Protein AF-A0A5B2XG62-F1 (afdb_monomer)

Structure (mmCIF, N/CA/C/O backbone):
data_AF-A0A5B2XG62-F1
#
_entry.id   AF-A0A5B2XG62-F1
#
loop_
_atom_site.group_PDB
_atom_site.id
_atom_site.type_symbol
_atom_site.label_atom_id
_atom_site.label_alt_id
_atom_site.label_comp_id
_atom_site.label_asym_id
_atom_site.label_entity_id
_atom_site.label_seq_id
_atom_site.pdbx_PDB_ins_code
_atom_site.Cartn_x
_atom_site.Cartn_y
_atom_site.Cartn_z
_atom_site.occupancy
_atom_site.B_iso_or_equiv
_atom_site.auth_seq_id
_atom_site.auth_comp_id
_atom_site.auth_asym_id
_atom_site.auth_atom_id
_atom_site.pdbx_PDB_model_num
ATOM 1 N N . MET A 1 1 ? 15.863 12.833 -26.923 1.00 36.16 1 MET A N 1
ATOM 2 C CA . MET A 1 1 ? 16.405 11.534 -26.483 1.00 36.16 1 MET A CA 1
ATOM 3 C C . MET A 1 1 ? 15.606 11.147 -25.264 1.00 36.16 1 MET A C 1
ATOM 5 O O . MET A 1 1 ? 15.601 11.908 -24.308 1.00 36.16 1 MET A O 1
ATOM 9 N N . GLU A 1 2 ? 14.821 10.080 -25.376 1.00 46.38 2 GLU A N 1
ATOM 10 C CA . GLU A 1 2 ? 13.946 9.609 -24.307 1.00 46.38 2 GLU A CA 1
ATOM 11 C C . GLU A 1 2 ? 14.794 8.939 -23.229 1.00 46.38 2 GLU A C 1
ATOM 13 O O . GLU A 1 2 ? 15.223 7.798 -23.387 1.00 46.38 2 GLU A O 1
ATOM 18 N N . GLU A 1 3 ? 15.066 9.658 -22.143 1.00 47.91 3 GLU A N 1
ATOM 19 C CA . GLU A 1 3 ? 15.550 9.029 -20.918 1.00 47.91 3 GLU A CA 1
ATOM 20 C C . GLU A 1 3 ? 14.358 8.319 -20.273 1.00 47.91 3 GLU A C 1
ATOM 22 O O . GLU A 1 3 ? 13.658 8.857 -19.417 1.00 47.91 3 GLU A O 1
ATOM 27 N N . GLY A 1 4 ? 14.056 7.124 -20.785 1.00 57.75 4 GLY A N 1
ATOM 28 C CA . GLY A 1 4 ? 13.058 6.241 -20.201 1.00 57.75 4 GLY A CA 1
ATOM 29 C C . GLY A 1 4 ? 13.415 5.943 -18.746 1.00 57.75 4 GLY A C 1
ATOM 30 O O . GLY A 1 4 ? 14.583 5.725 -18.416 1.00 57.75 4 GLY A O 1
ATOM 31 N N . PHE A 1 5 ? 12.410 5.942 -17.870 1.00 60.47 5 PHE A N 1
ATOM 32 C CA . PHE A 1 5 ? 12.585 5.578 -16.467 1.00 60.47 5 PHE A CA 1
ATOM 33 C C . PHE A 1 5 ? 13.292 4.214 -16.361 1.00 60.47 5 PHE A C 1
ATOM 35 O O . PHE A 1 5 ? 12.792 3.202 -16.853 1.00 60.47 5 PHE A O 1
ATOM 42 N N . SER A 1 6 ? 14.462 4.176 -15.718 1.00 70.69 6 SER A N 1
ATOM 43 C CA . SER A 1 6 ? 15.164 2.921 -15.435 1.00 70.69 6 SER A CA 1
ATOM 44 C C . SER A 1 6 ? 14.360 2.071 -14.448 1.00 70.69 6 SER A C 1
ATOM 46 O O . SER A 1 6 ? 13.620 2.613 -13.630 1.00 70.69 6 SER A O 1
ATOM 48 N N . ALA A 1 7 ? 14.540 0.745 -14.452 1.00 66.25 7 ALA A N 1
ATOM 49 C CA . ALA A 1 7 ? 13.845 -0.142 -13.509 1.00 66.25 7 ALA A CA 1
ATOM 50 C C . ALA A 1 7 ? 14.036 0.280 -12.034 1.00 66.25 7 ALA A C 1
ATOM 52 O O . ALA A 1 7 ? 13.108 0.180 -11.239 1.00 66.25 7 ALA A O 1
ATOM 53 N N . GLN A 1 8 ? 15.210 0.819 -11.684 1.00 68.69 8 GLN A N 1
ATOM 54 C CA . GLN A 1 8 ? 15.495 1.400 -10.366 1.00 68.69 8 GLN A CA 1
ATOM 55 C C . GLN A 1 8 ? 14.707 2.703 -10.132 1.00 68.69 8 GLN A C 1
ATOM 57 O O . GLN A 1 8 ? 14.051 2.848 -9.105 1.00 68.69 8 GLN A O 1
ATOM 62 N N . GLY A 1 9 ? 14.692 3.628 -11.101 1.00 76.56 9 GLY A N 1
ATOM 63 C CA . GLY A 1 9 ? 13.939 4.886 -10.989 1.00 76.56 9 GLY A CA 1
ATOM 64 C C . GLY A 1 9 ? 12.426 4.671 -10.887 1.00 76.56 9 GLY A C 1
ATOM 65 O O . GLY A 1 9 ? 11.733 5.371 -10.152 1.00 76.56 9 GLY A O 1
ATOM 66 N N . VAL A 1 10 ? 11.923 3.644 -11.567 1.00 72.94 10 VAL A N 1
ATOM 67 C CA . VAL A 1 10 ? 10.548 3.163 -11.455 1.00 72.94 10 VAL A CA 1
ATOM 68 C C . VAL A 1 10 ? 10.239 2.645 -10.039 1.00 72.94 10 VAL A C 1
ATOM 70 O O . VAL A 1 10 ? 9.211 3.003 -9.461 1.00 72.94 10 VAL A O 1
ATOM 73 N N . GLN A 1 11 ? 11.124 1.826 -9.459 1.00 73.31 11 GLN A N 1
ATOM 74 C CA . GLN A 1 11 ? 10.973 1.289 -8.097 1.00 73.31 11 GLN A CA 1
ATOM 75 C C . GLN A 1 11 ? 10.978 2.400 -7.042 1.00 73.31 11 GLN A C 1
ATOM 77 O O . GLN A 1 11 ? 10.129 2.420 -6.147 1.00 73.31 11 GLN A O 1
ATOM 82 N N . GLU A 1 12 ? 11.906 3.351 -7.155 1.00 79.38 12 GLU A N 1
ATOM 83 C CA . GLU A 1 12 ? 11.979 4.492 -6.242 1.00 79.38 12 GLU A CA 1
ATOM 84 C C . GLU A 1 12 ? 10.730 5.370 -6.328 1.00 79.38 12 GLU A C 1
ATOM 86 O O . GLU A 1 12 ? 10.200 5.791 -5.295 1.00 79.38 12 GLU A O 1
ATOM 91 N N . TRP A 1 13 ? 10.209 5.584 -7.538 1.00 81.31 13 TRP A N 1
ATOM 92 C CA . TRP A 1 13 ? 8.963 6.314 -7.735 1.00 81.31 13 TRP A CA 1
ATOM 93 C C . TRP A 1 13 ? 7.763 5.587 -7.111 1.00 81.31 13 TRP A C 1
ATOM 95 O O . TRP A 1 13 ? 7.004 6.218 -6.374 1.00 81.31 13 TRP A O 1
ATOM 105 N N . ILE A 1 14 ? 7.623 4.266 -7.305 1.00 79.00 14 ILE A N 1
ATOM 106 C CA . ILE A 1 14 ? 6.568 3.471 -6.646 1.00 79.00 14 ILE A CA 1
ATOM 107 C C . ILE A 1 14 ? 6.671 3.603 -5.131 1.00 79.00 14 ILE A C 1
ATOM 109 O O . ILE A 1 14 ? 5.666 3.844 -4.464 1.00 79.00 14 ILE A O 1
ATOM 113 N N . ARG A 1 15 ? 7.876 3.445 -4.577 1.00 84.62 15 ARG A N 1
ATOM 114 C CA . ARG A 1 15 ? 8.115 3.551 -3.137 1.00 84.62 15 ARG A CA 1
ATOM 115 C C . ARG A 1 15 ? 7.705 4.925 -2.610 1.00 84.62 15 ARG A C 1
ATOM 117 O O . ARG A 1 15 ? 7.005 5.001 -1.602 1.00 84.62 15 ARG A O 1
ATOM 124 N N . ALA A 1 16 ? 8.143 5.995 -3.271 1.00 84.50 16 ALA A N 1
ATOM 125 C CA . ALA A 1 16 ? 7.840 7.366 -2.873 1.00 84.50 16 ALA A CA 1
ATOM 126 C C . ALA A 1 16 ? 6.336 7.663 -2.960 1.00 84.50 16 ALA A C 1
ATOM 128 O O . ALA A 1 16 ? 5.769 8.210 -2.013 1.00 84.50 16 ALA A O 1
ATOM 129 N N . MET A 1 17 ? 5.686 7.241 -4.048 1.00 85.06 17 MET A N 1
ATOM 130 C CA . MET A 1 17 ? 4.239 7.356 -4.234 1.00 85.06 17 MET A CA 1
ATOM 131 C C . MET A 1 17 ? 3.489 6.593 -3.139 1.00 85.06 17 MET A C 1
ATOM 133 O O . MET A 1 17 ? 2.684 7.179 -2.419 1.00 85.06 17 MET A O 1
ATOM 137 N N . PHE A 1 18 ? 3.816 5.315 -2.936 1.00 85.06 18 PHE A N 1
ATOM 138 C CA . PHE A 1 18 ? 3.147 4.454 -1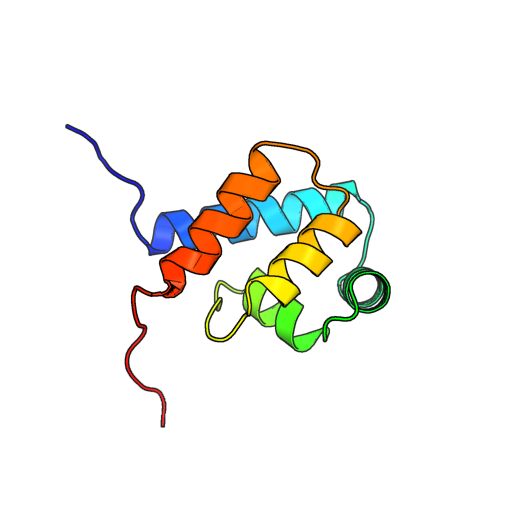.964 1.00 85.06 18 PHE A CA 1
ATOM 139 C C . PHE A 1 18 ? 3.291 4.980 -0.530 1.00 85.06 18 PHE A C 1
ATOM 141 O O . PHE A 1 18 ? 2.323 5.021 0.231 1.00 85.06 18 PHE A O 1
ATOM 148 N N . TYR A 1 19 ? 4.494 5.433 -0.164 1.00 86.81 19 TYR A N 1
ATOM 149 C CA . TYR A 1 19 ? 4.740 6.065 1.129 1.00 86.81 19 TYR A CA 1
ATOM 150 C C . TYR A 1 19 ? 3.925 7.356 1.294 1.00 86.81 19 TYR A C 1
ATOM 152 O O . TYR A 1 19 ? 3.321 7.571 2.348 1.00 86.81 19 TYR A O 1
ATOM 160 N N . GLY A 1 20 ? 3.879 8.198 0.258 1.00 88.38 20 GLY A N 1
ATOM 161 C CA . GLY A 1 20 ? 3.090 9.428 0.237 1.00 88.38 20 GLY A CA 1
ATOM 162 C C . GLY A 1 20 ? 1.600 9.166 0.445 1.00 88.38 20 GLY A C 1
ATOM 163 O O . GLY A 1 20 ? 0.999 9.740 1.352 1.00 88.38 20 GLY A O 1
ATOM 164 N N . GLU A 1 21 ? 1.022 8.242 -0.317 1.00 87.94 21 GLU A N 1
ATOM 165 C CA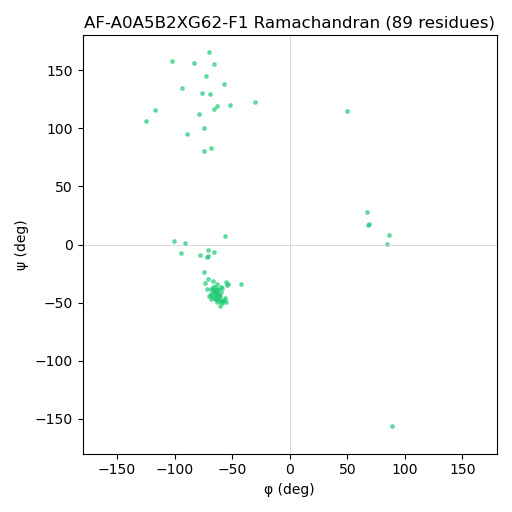 . GLU A 1 21 ? -0.403 7.910 -0.236 1.00 87.94 21 GLU A CA 1
ATOM 166 C C . GLU A 1 21 ? -0.777 7.273 1.105 1.00 87.94 21 GLU A C 1
ATOM 168 O O . GLU A 1 21 ? -1.759 7.680 1.729 1.00 87.94 21 GLU A O 1
ATOM 173 N N . ARG A 1 22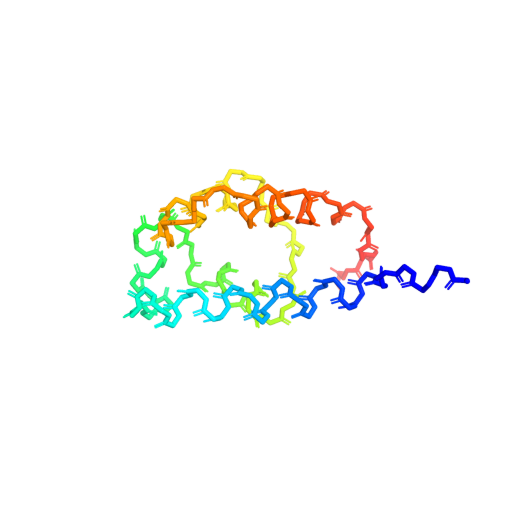 ? 0.057 6.377 1.652 1.00 89.06 22 ARG A N 1
ATOM 174 C CA . ARG A 1 22 ? -0.169 5.840 3.003 1.00 89.06 22 ARG A CA 1
ATOM 175 C C . ARG A 1 22 ? -0.172 6.942 4.060 1.00 89.06 22 ARG A C 1
ATOM 177 O O . ARG A 1 22 ? -0.994 6.929 4.979 1.00 89.06 22 ARG A O 1
ATOM 184 N N . ARG A 1 23 ? 0.738 7.911 3.936 1.00 89.38 23 ARG A N 1
ATOM 185 C CA . ARG A 1 23 ? 0.799 9.059 4.843 1.00 89.38 23 ARG A CA 1
ATOM 186 C C . ARG A 1 23 ? -0.413 9.975 4.711 1.00 89.38 23 ARG A C 1
ATOM 188 O O . ARG A 1 23 ? -0.894 10.445 5.739 1.00 89.38 23 ARG A O 1
ATOM 195 N N . ARG A 1 24 ? -0.915 10.206 3.496 1.00 88.56 24 ARG A N 1
ATOM 196 C CA . ARG A 1 24 ? -2.138 10.992 3.246 1.00 88.56 24 ARG A CA 1
ATOM 197 C C . ARG A 1 24 ? -3.380 10.300 3.796 1.00 88.56 24 ARG A C 1
ATOM 199 O O . ARG A 1 24 ? -4.234 10.969 4.365 1.00 88.56 24 ARG A O 1
ATOM 206 N N . ALA A 1 25 ? -3.431 8.972 3.707 1.00 87.44 25 ALA A N 1
ATOM 207 C CA . ALA A 1 25 ? -4.475 8.154 4.317 1.00 87.44 25 ALA A CA 1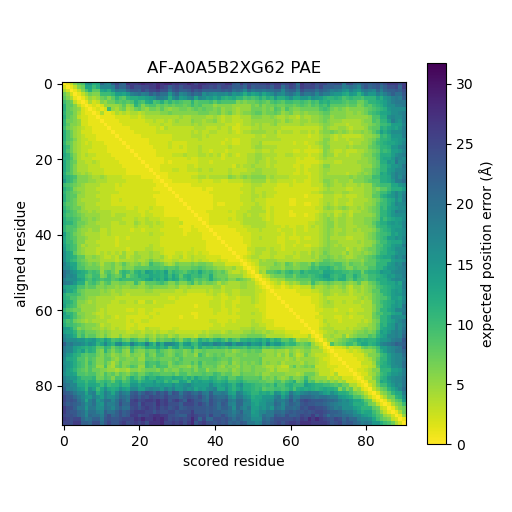
ATOM 208 C C . ALA A 1 25 ? -4.380 8.082 5.857 1.00 87.44 25 ALA A C 1
ATOM 210 O O . ALA A 1 25 ? -5.291 7.570 6.501 1.00 87.44 25 ALA A O 1
ATOM 211 N N . GLY A 1 26 ? -3.289 8.572 6.464 1.00 91.50 26 GLY A N 1
ATOM 212 C CA . GLY A 1 26 ? -3.087 8.547 7.916 1.00 91.50 26 GLY A CA 1
ATOM 213 C C . GLY A 1 26 ? -2.875 7.145 8.496 1.00 91.50 26 GLY A C 1
ATOM 214 O O . GLY A 1 26 ? -3.030 6.960 9.701 1.00 91.50 26 GLY A O 1
ATOM 215 N N . LEU A 1 27 ? -2.528 6.159 7.661 1.00 90.69 27 LEU A N 1
ATOM 216 C CA . LEU A 1 27 ? -2.424 4.757 8.062 1.00 90.69 27 LEU A CA 1
ATOM 217 C C . LEU A 1 27 ? -0.993 4.392 8.479 1.00 90.69 27 LEU A C 1
ATOM 219 O O . LEU A 1 27 ? -0.015 4.672 7.775 1.00 90.69 27 LEU A O 1
ATOM 223 N N . THR A 1 28 ? -0.845 3.685 9.598 1.00 92.88 28 THR A N 1
ATOM 224 C CA . THR A 1 28 ? 0.393 2.945 9.887 1.00 92.88 28 THR A CA 1
ATOM 225 C C . THR A 1 28 ? 0.525 1.734 8.955 1.00 92.88 28 THR A C 1
ATOM 227 O O . THR A 1 28 ? -0.436 1.324 8.302 1.00 92.88 28 THR A O 1
ATOM 230 N N . GLN A 1 29 ? 1.718 1.132 8.878 1.00 91.25 29 GLN A N 1
ATOM 231 C CA . GLN A 1 29 ? 1.899 -0.118 8.124 1.00 91.25 29 GLN A CA 1
ATOM 232 C C . GLN A 1 29 ? 0.997 -1.238 8.665 1.00 91.25 29 GLN A C 1
ATOM 234 O O . GLN A 1 29 ? 0.454 -2.015 7.891 1.00 91.25 29 GLN A O 1
ATOM 239 N N . GLU A 1 30 ? 0.809 -1.305 9.983 1.00 92.88 30 GLU A N 1
ATOM 240 C CA . GLU A 1 30 ? -0.058 -2.296 10.630 1.00 92.88 30 GLU A CA 1
ATOM 241 C C . GLU A 1 30 ? -1.533 -2.061 10.301 1.00 92.88 30 GLU A C 1
ATOM 243 O O . GLU A 1 30 ? -2.242 -3.001 9.954 1.00 92.88 30 GLU A O 1
ATOM 248 N N . GLN A 1 31 ? -1.989 -0.807 10.330 1.00 93.69 31 GLN A N 1
ATOM 249 C CA . GLN A 1 31 ? -3.362 -0.469 9.956 1.00 93.69 31 GLN A CA 1
ATOM 250 C C . GLN A 1 31 ? -3.635 -0.766 8.481 1.00 93.69 31 GLN A C 1
ATOM 252 O O . GLN A 1 31 ? -4.680 -1.324 8.157 1.00 93.69 31 GLN A O 1
ATOM 257 N N . LEU A 1 32 ? -2.681 -0.450 7.600 1.00 92.38 32 LEU A N 1
ATOM 258 C CA . LEU A 1 32 ? -2.792 -0.766 6.179 1.00 92.38 32 LEU A CA 1
ATOM 259 C C . LEU A 1 32 ? -2.756 -2.278 5.924 1.00 92.38 32 LEU A C 1
ATOM 261 O O . LEU A 1 32 ? -3.499 -2.770 5.082 1.00 92.38 32 LEU A O 1
ATOM 265 N N . ALA A 1 33 ? -1.929 -3.032 6.651 1.00 91.62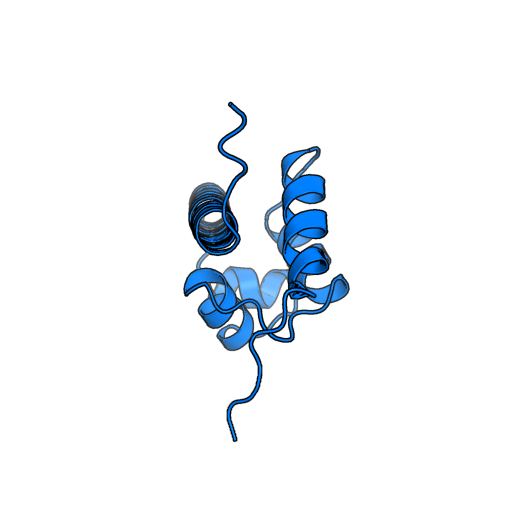 33 ALA A N 1
ATOM 266 C CA . ALA A 1 33 ? -1.892 -4.493 6.571 1.00 91.62 33 ALA A CA 1
ATOM 267 C C . ALA A 1 33 ? -3.257 -5.100 6.909 1.00 91.62 33 ALA A C 1
ATOM 269 O O . ALA A 1 33 ? -3.785 -5.910 6.149 1.00 91.62 33 ALA A O 1
ATOM 270 N N . VAL A 1 34 ? -3.851 -4.660 8.020 1.00 93.38 34 VAL A N 1
ATOM 271 C CA . VAL A 1 34 ? -5.167 -5.125 8.465 1.00 93.38 34 VAL A CA 1
ATOM 272 C C . VAL A 1 34 ? -6.252 -4.764 7.450 1.00 93.38 34 VAL A C 1
ATOM 274 O O . VAL A 1 34 ? -7.041 -5.630 7.086 1.00 93.38 34 VAL A O 1
ATOM 277 N N . SER A 1 35 ? -6.283 -3.523 6.954 1.00 91.62 35 SER A N 1
ATOM 278 C CA . SER A 1 35 ? -7.333 -3.081 6.026 1.00 91.62 35 SER A CA 1
ATOM 279 C C . SER A 1 35 ? -7.224 -3.700 4.630 1.00 91.62 35 SER A C 1
ATOM 281 O O . SER A 1 35 ? -8.242 -3.900 3.974 1.00 91.62 35 SER A O 1
ATOM 283 N N . SER A 1 36 ? -6.013 -4.032 4.179 1.00 89.62 36 SER A N 1
ATOM 284 C CA . SER A 1 36 ? -5.765 -4.657 2.870 1.00 89.62 36 SER A CA 1
ATOM 285 C C . SER A 1 36 ? -5.681 -6.186 2.907 1.00 89.62 36 SER A C 1
ATOM 287 O O . SER A 1 36 ? -5.576 -6.814 1.856 1.00 89.62 36 SER A O 1
ATOM 289 N N . GLY A 1 37 ? -5.682 -6.803 4.093 1.00 91.56 37 GLY A N 1
ATOM 290 C CA . GLY A 1 37 ? -5.512 -8.250 4.250 1.00 91.56 37 GLY A CA 1
ATOM 291 C C . GLY A 1 37 ? -4.117 -8.770 3.877 1.00 91.56 37 GLY A C 1
ATOM 292 O O . GLY A 1 37 ? -3.947 -9.971 3.663 1.00 91.56 37 GLY A O 1
ATOM 293 N N . VAL A 1 38 ? -3.108 -7.895 3.784 1.00 89.06 38 VAL A N 1
ATOM 294 C CA . VAL A 1 38 ? -1.721 -8.283 3.480 1.00 89.06 38 VAL A CA 1
ATOM 295 C C . VAL A 1 38 ? -0.863 -8.297 4.741 1.00 89.06 38 VAL A C 1
ATOM 297 O O . VAL A 1 38 ? -1.147 -7.619 5.722 1.00 89.06 38 VAL A O 1
ATOM 300 N N . SER A 1 39 ? 0.247 -9.035 4.725 1.00 89.69 39 SER A N 1
ATOM 301 C CA . SER A 1 39 ? 1.179 -9.017 5.859 1.00 89.69 39 SER A CA 1
ATOM 302 C C . SER A 1 39 ? 1.972 -7.705 5.941 1.00 89.69 39 SER A C 1
ATOM 304 O O . SER A 1 39 ? 2.428 -7.171 4.927 1.00 89.69 39 SER A O 1
ATOM 306 N N . VAL A 1 40 ? 2.267 -7.249 7.163 1.00 89.75 40 VAL A N 1
ATOM 307 C CA . VAL A 1 40 ? 3.194 -6.124 7.416 1.00 89.75 40 VAL A CA 1
ATOM 308 C C . VAL A 1 40 ? 4.565 -6.375 6.769 1.00 89.75 40 VAL A C 1
ATOM 310 O O . VAL A 1 40 ? 5.214 -5.454 6.280 1.00 89.75 40 VAL A O 1
ATOM 313 N N . ARG A 1 41 ? 4.998 -7.641 6.681 1.00 85.88 41 ARG A N 1
ATOM 314 C CA . ARG A 1 41 ? 6.234 -8.033 5.985 1.00 85.88 41 ARG A CA 1
ATOM 315 C C . ARG A 1 41 ? 6.183 -7.721 4.486 1.00 85.88 41 ARG A C 1
ATOM 317 O O . ARG A 1 41 ? 7.175 -7.239 3.948 1.00 85.88 41 ARG A O 1
ATOM 324 N N . ALA A 1 42 ? 5.058 -7.986 3.821 1.00 81.94 42 ALA A N 1
ATOM 325 C CA . ALA A 1 42 ? 4.871 -7.663 2.407 1.00 81.94 42 ALA A CA 1
ATOM 326 C C . ALA A 1 42 ? 4.907 -6.145 2.171 1.00 81.94 42 ALA A C 1
ATOM 328 O O . ALA A 1 42 ? 5.599 -5.686 1.266 1.00 81.94 42 ALA A O 1
ATOM 329 N N . LEU A 1 43 ? 4.256 -5.370 3.046 1.00 85.62 43 LEU A N 1
ATOM 330 C CA . LEU A 1 43 ? 4.316 -3.904 3.033 1.00 85.62 43 LEU A CA 1
ATOM 331 C C . LEU A 1 43 ? 5.733 -3.371 3.233 1.00 85.62 43 LEU A C 1
ATOM 333 O O . LEU A 1 43 ? 6.172 -2.488 2.504 1.00 85.62 43 LEU A O 1
ATOM 337 N N . ARG A 1 44 ? 6.482 -3.931 4.185 1.00 86.00 44 ARG A N 1
ATOM 338 C CA . ARG A 1 44 ? 7.862 -3.515 4.448 1.00 86.00 44 ARG A CA 1
ATOM 339 C C . ARG A 1 44 ? 8.776 -3.770 3.251 1.00 86.00 44 ARG A C 1
ATOM 341 O O . ARG A 1 44 ? 9.627 -2.934 2.972 1.00 86.00 44 ARG A O 1
ATOM 348 N N . ARG A 1 45 ? 8.608 -4.893 2.543 1.00 80.75 45 ARG A N 1
ATOM 349 C CA . ARG A 1 45 ? 9.362 -5.185 1.310 1.00 80.75 45 ARG A CA 1
ATOM 350 C C . ARG A 1 45 ? 9.019 -4.182 0.208 1.00 80.75 45 ARG A C 1
ATOM 352 O O . ARG A 1 45 ? 9.930 -3.565 -0.335 1.00 80.75 45 ARG A O 1
ATOM 359 N N . LEU A 1 46 ? 7.726 -3.919 -0.004 1.00 80.50 46 LEU A N 1
ATOM 360 C CA . LEU A 1 46 ? 7.238 -2.903 -0.942 1.00 80.50 46 LEU A CA 1
ATOM 361 C C . LEU A 1 46 ? 7.833 -1.513 -0.649 1.00 80.50 46 LEU A C 1
ATOM 363 O O . LEU A 1 46 ? 8.398 -0.887 -1.540 1.00 80.50 46 LEU A O 1
ATOM 367 N N . GLU A 1 47 ? 7.789 -1.062 0.607 1.00 82.56 47 GLU A N 1
ATOM 368 C CA . GLU A 1 47 ? 8.355 0.227 1.038 1.00 82.56 47 GLU A CA 1
ATOM 369 C C . GLU A 1 47 ? 9.890 0.262 1.072 1.00 82.56 47 GLU A C 1
ATOM 371 O O . GLU A 1 47 ? 10.474 1.333 1.230 1.00 82.56 47 GLU A O 1
ATOM 376 N N . SER A 1 48 ? 10.558 -0.882 0.927 1.00 80.62 48 SER A N 1
ATOM 377 C CA . SER A 1 48 ? 12.021 -0.974 0.831 1.00 80.62 48 SER A CA 1
ATOM 378 C C . SER A 1 48 ? 12.504 -1.146 -0.614 1.00 80.62 48 SER A C 1
ATOM 380 O O . SER A 1 48 ? 13.700 -1.300 -0.825 1.00 80.62 48 SER A O 1
ATOM 382 N N . GLY A 1 49 ? 11.593 -1.123 -1.598 1.00 72.19 49 GLY A N 1
ATOM 383 C CA . GLY A 1 49 ? 11.910 -1.306 -3.020 1.00 72.19 49 GLY A CA 1
ATOM 384 C C . GLY A 1 49 ? 11.999 -2.769 -3.475 1.00 72.19 49 GLY A C 1
ATOM 385 O O . GLY A 1 49 ? 12.223 -3.034 -4.651 1.00 72.19 49 GLY A O 1
ATOM 386 N N . ASP A 1 50 ? 11.781 -3.736 -2.580 1.00 74.50 50 ASP A N 1
ATOM 387 C CA . ASP A 1 50 ? 11.741 -5.156 -2.931 1.00 74.50 50 ASP A CA 1
ATOM 388 C C . ASP A 1 50 ? 10.311 -5.567 -3.304 1.00 74.50 50 ASP A C 1
ATOM 390 O O . ASP A 1 50 ? 9.468 -5.875 -2.457 1.00 74.50 50 ASP A O 1
ATOM 394 N N . HIS A 1 51 ? 10.028 -5.552 -4.604 1.00 68.88 51 HIS A N 1
ATOM 395 C CA . HIS A 1 51 ? 8.722 -5.922 -5.159 1.00 68.88 51 HIS A CA 1
ATOM 396 C C . HIS A 1 51 ? 8.625 -7.416 -5.521 1.00 68.88 51 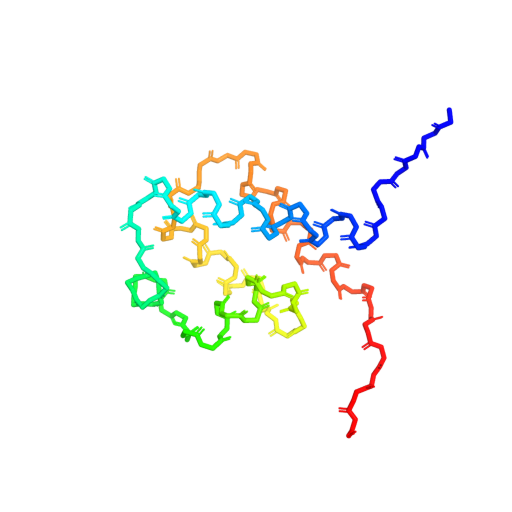HIS A C 1
ATOM 398 O O . HIS A 1 51 ? 7.587 -7.879 -6.002 1.00 68.88 51 HIS A O 1
ATOM 404 N N . GLY A 1 52 ? 9.687 -8.195 -5.282 1.00 64.94 52 GLY A N 1
ATOM 405 C CA . GLY A 1 52 ? 9.773 -9.595 -5.683 1.00 64.94 52 GLY A CA 1
ATOM 406 C C . GLY A 1 52 ? 8.729 -10.479 -4.995 1.00 64.94 52 GLY A C 1
ATOM 407 O O . GLY A 1 52 ? 8.732 -10.641 -3.771 1.00 64.94 52 GLY A O 1
ATOM 408 N N . GLY A 1 53 ? 7.861 -11.113 -5.787 1.00 61.97 53 GLY A N 1
ATOM 409 C CA . GLY A 1 53 ? 6.870 -12.082 -5.303 1.00 61.97 53 GLY A CA 1
ATOM 410 C C . GLY A 1 53 ? 5.542 -11.483 -4.825 1.00 61.97 53 GLY A C 1
ATOM 411 O O . GLY A 1 53 ? 4.716 -12.221 -4.290 1.00 61.97 53 GLY A O 1
ATOM 412 N N . LEU A 1 54 ? 5.304 -10.180 -5.018 1.00 70.56 54 LEU A N 1
ATOM 413 C CA . LEU A 1 54 ? 3.973 -9.601 -4.824 1.00 70.56 54 LEU A CA 1
ATOM 414 C C . LEU A 1 54 ? 3.071 -9.959 -6.005 1.00 70.56 54 LEU A C 1
ATOM 416 O O . LEU A 1 54 ? 3.430 -9.783 -7.167 1.00 70.56 54 LEU A O 1
ATOM 420 N N . THR A 1 55 ? 1.880 -10.466 -5.705 1.00 76.69 55 THR A N 1
ATOM 421 C CA . THR A 1 55 ? 0.893 -10.771 -6.743 1.00 76.69 55 THR A CA 1
ATOM 422 C C . THR A 1 55 ? 0.109 -9.516 -7.120 1.00 76.69 55 THR A C 1
ATOM 424 O O . THR A 1 55 ? -0.074 -8.611 -6.304 1.00 76.69 55 THR A O 1
ATOM 427 N N . VAL A 1 56 ? -0.455 -9.497 -8.330 1.00 76.00 56 VAL A N 1
ATOM 428 C CA . VAL A 1 56 ? -1.398 -8.447 -8.763 1.00 76.00 56 VAL A CA 1
ATOM 429 C C . VAL A 1 56 ? -2.575 -8.311 -7.794 1.00 76.00 56 VAL A C 1
ATOM 431 O O . VAL A 1 56 ? -3.042 -7.206 -7.542 1.00 76.00 56 VAL A O 1
ATOM 434 N N . ALA A 1 57 ? -3.035 -9.420 -7.208 1.00 81.00 57 ALA A N 1
ATOM 435 C CA . ALA A 1 57 ? -4.106 -9.413 -6.215 1.00 81.00 57 ALA A CA 1
ATOM 436 C C . ALA A 1 57 ? -3.693 -8.698 -4.916 1.00 81.00 57 ALA A C 1
ATOM 438 O O . ALA A 1 57 ? -4.470 -7.917 -4.365 1.00 81.00 57 ALA A O 1
ATOM 439 N N . THR A 1 58 ? -2.453 -8.904 -4.462 1.00 83.69 58 THR A N 1
ATOM 440 C CA . THR A 1 58 ? -1.881 -8.199 -3.303 1.00 83.69 58 THR A CA 1
ATOM 441 C C . THR A 1 58 ? -1.816 -6.694 -3.557 1.00 83.69 58 THR A C 1
ATOM 443 O O . THR A 1 58 ? -2.224 -5.902 -2.715 1.00 83.69 58 THR A O 1
ATOM 446 N N . LEU A 1 59 ? -1.361 -6.295 -4.744 1.00 81.88 59 LEU A N 1
ATOM 447 C CA . LEU A 1 59 ? -1.241 -4.887 -5.126 1.00 81.88 59 LEU A CA 1
ATOM 448 C C . LEU A 1 59 ? -2.611 -4.216 -5.286 1.00 81.88 59 LEU A C 1
ATOM 450 O O . LEU A 1 59 ? -2.793 -3.082 -4.857 1.00 81.88 59 LEU A O 1
ATOM 454 N N . ARG A 1 60 ? -3.605 -4.927 -5.829 1.00 84.81 60 ARG A N 1
ATOM 455 C CA . ARG A 1 60 ? -4.991 -4.437 -5.890 1.00 84.81 60 ARG A CA 1
ATOM 456 C C . ARG A 1 60 ? -5.563 -4.186 -4.499 1.00 84.81 60 ARG A C 1
ATOM 458 O O . ARG A 1 60 ? -6.029 -3.083 -4.252 1.00 84.81 60 ARG A O 1
ATOM 465 N N . SER A 1 61 ? -5.418 -5.147 -3.587 1.00 88.69 61 SER A N 1
ATOM 466 C CA . SER A 1 61 ? -5.921 -5.019 -2.210 1.00 88.69 61 SER A CA 1
ATOM 467 C C . SER A 1 61 ? -5.290 -3.829 -1.477 1.00 88.69 61 SER A C 1
ATOM 469 O O . SER A 1 61 ? -5.960 -3.113 -0.737 1.00 88.69 61 SER A O 1
ATOM 471 N N . LEU A 1 62 ? -4.005 -3.565 -1.731 1.00 88.00 62 LEU A N 1
ATOM 472 C CA . LEU A 1 62 ? -3.311 -2.381 -1.226 1.00 88.00 62 LEU A CA 1
ATOM 473 C C . LEU A 1 62 ? -3.844 -1.078 -1.828 1.00 88.00 62 LEU A C 1
ATOM 475 O O 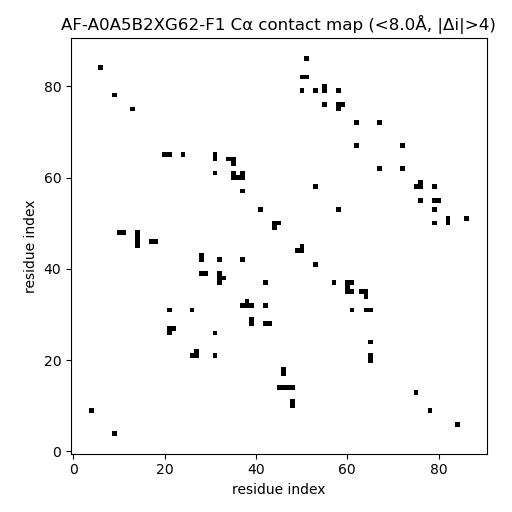. LEU A 1 62 ? -4.084 -0.120 -1.098 1.00 88.00 62 LEU A O 1
ATOM 479 N N . ALA A 1 63 ? -4.055 -1.043 -3.143 1.00 88.25 63 ALA A N 1
ATOM 480 C CA . ALA A 1 63 ? -4.614 0.119 -3.821 1.00 88.25 63 ALA A CA 1
ATOM 481 C C . ALA A 1 63 ? -6.060 0.407 -3.379 1.00 88.25 63 ALA A C 1
ATOM 483 O O . ALA A 1 63 ? -6.445 1.568 -3.280 1.00 88.25 63 ALA A O 1
ATOM 484 N N . ASP A 1 64 ? -6.866 -0.630 -3.129 1.00 88.44 64 ASP A N 1
ATOM 485 C CA . ASP A 1 64 ? -8.214 -0.518 -2.558 1.00 88.44 64 ASP A CA 1
ATOM 486 C C . ASP A 1 64 ? -8.166 0.077 -1.144 1.00 88.44 64 ASP A C 1
ATOM 488 O O . ASP A 1 64 ? -8.860 1.053 -0.863 1.00 88.44 64 ASP A O 1
ATOM 492 N N . ALA A 1 65 ? -7.302 -0.451 -0.273 1.00 90.38 65 ALA A N 1
ATOM 493 C CA . ALA A 1 65 ? -7.176 0.003 1.111 1.00 90.38 65 ALA A CA 1
ATOM 494 C C . ALA A 1 65 ? -6.630 1.434 1.251 1.00 90.38 65 ALA A C 1
ATOM 496 O O . ALA A 1 65 ? -6.994 2.145 2.186 1.00 90.38 65 ALA A O 1
ATOM 497 N N . LEU A 1 66 ? -5.776 1.864 0.320 1.00 87.81 66 LEU A N 1
ATOM 498 C CA . LEU A 1 66 ? -5.295 3.245 0.228 1.00 87.81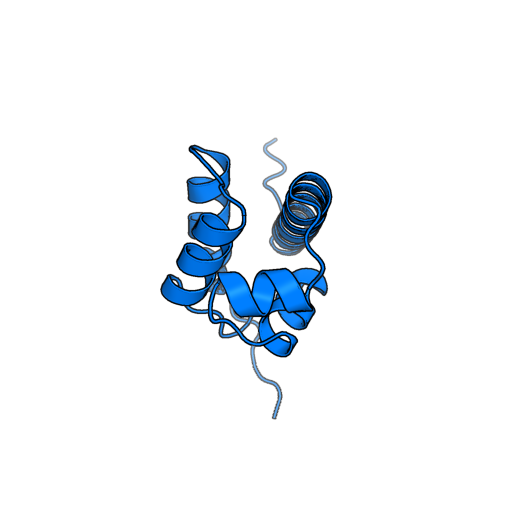 66 LEU A CA 1
ATOM 499 C C . LEU A 1 66 ? -6.318 4.197 -0.405 1.00 87.81 66 LEU A C 1
ATOM 501 O O . LEU A 1 66 ? -6.113 5.407 -0.393 1.00 87.81 66 LEU A O 1
ATOM 505 N N . GLY A 1 67 ? -7.415 3.677 -0.961 1.00 86.62 67 GLY A N 1
ATOM 506 C CA . GLY A 1 67 ? -8.410 4.489 -1.649 1.00 86.62 67 GLY A CA 1
ATOM 507 C C . GLY A 1 67 ? -7.889 5.109 -2.947 1.00 86.62 67 GLY A C 1
ATOM 508 O O . GLY A 1 67 ? -8.385 6.163 -3.341 1.00 86.62 67 GLY A O 1
ATOM 509 N N . LEU A 1 68 ? -6.918 4.472 -3.616 1.00 84.88 68 LEU A N 1
ATOM 510 C CA . LEU A 1 68 ? -6.390 4.948 -4.896 1.00 84.88 68 LEU A CA 1
ATOM 511 C C . LEU A 1 68 ? -7.490 4.871 -5.958 1.00 84.88 68 LEU A C 1
ATOM 513 O O . LEU A 1 68 ? -7.977 3.786 -6.295 1.00 84.88 68 LEU A O 1
ATOM 517 N N . LYS A 1 69 ? -7.877 6.028 -6.498 1.00 70.00 69 LYS A N 1
ATOM 518 C CA . LYS A 1 69 ? -8.900 6.149 -7.538 1.00 70.00 69 LYS A CA 1
ATOM 519 C C . LYS A 1 69 ? -8.252 6.714 -8.798 1.00 70.00 69 LYS A C 1
ATOM 521 O O . LYS A 1 69 ? -7.888 7.883 -8.813 1.00 70.00 69 LYS A O 1
ATOM 526 N N . SER A 1 70 ? -8.224 5.924 -9.874 1.00 68.62 70 SER A N 1
ATOM 527 C CA . SER A 1 70 ? -7.776 6.306 -11.235 1.00 68.62 70 SER A CA 1
ATOM 528 C C . SER A 1 70 ? -6.275 6.112 -11.502 1.00 68.62 70 SER A C 1
ATOM 530 O O . SER A 1 70 ? -5.669 5.256 -10.873 1.00 68.62 70 SER A O 1
ATOM 532 N N . VAL A 1 71 ? -5.701 6.843 -12.472 1.00 65.88 71 VAL A N 1
ATOM 533 C CA . VAL A 1 71 ? -4.426 6.578 -13.176 1.00 65.88 71 VAL A CA 1
ATOM 534 C C . VAL A 1 71 ? -3.258 6.116 -12.295 1.00 65.88 71 VAL A C 1
ATOM 536 O O . VAL A 1 71 ? -2.478 5.270 -12.713 1.00 65.88 71 VAL A O 1
ATOM 539 N N . GLU A 1 72 ? -3.164 6.596 -11.056 1.00 67.62 72 GLU A N 1
ATOM 540 C CA . GLU A 1 72 ? -2.148 6.187 -10.081 1.00 67.62 72 GLU A CA 1
ATOM 541 C C . GLU A 1 72 ? -2.251 4.699 -9.721 1.00 67.62 72 GLU A C 1
ATOM 543 O O . GLU A 1 72 ? -1.230 4.023 -9.626 1.00 67.62 72 GLU A O 1
ATOM 548 N N . ARG A 1 73 ? -3.472 4.156 -9.609 1.00 76.81 73 ARG A N 1
ATOM 549 C CA . ARG A 1 73 ? -3.730 2.714 -9.473 1.00 76.81 73 ARG A CA 1
ATOM 550 C C . ARG A 1 73 ? -3.252 1.955 -10.705 1.00 76.81 73 ARG A C 1
ATOM 552 O O . ARG A 1 73 ? -2.617 0.918 -10.547 1.00 76.81 73 ARG A O 1
ATOM 559 N N . ASP A 1 74 ? -3.567 2.423 -11.909 1.00 76.00 74 ASP A N 1
ATOM 560 C CA . ASP A 1 74 ? -3.223 1.694 -13.136 1.00 76.00 74 ASP A CA 1
ATOM 561 C C . ASP A 1 74 ? -1.715 1.684 -13.368 1.00 76.00 74 ASP A C 1
ATOM 563 O O . ASP A 1 74 ? -1.145 0.632 -13.651 1.00 76.00 74 ASP A O 1
ATOM 567 N N . VAL A 1 75 ? -1.050 2.821 -13.149 1.00 68.38 75 VAL A N 1
ATOM 568 C CA . VAL A 1 75 ? 0.409 2.913 -13.195 1.00 68.38 75 VAL A CA 1
ATOM 569 C C . VAL A 1 75 ? 1.023 2.050 -12.092 1.00 68.38 75 VAL A C 1
ATOM 571 O O . VAL A 1 75 ? 1.907 1.252 -12.384 1.00 68.38 75 VAL A O 1
ATOM 574 N N . PHE A 1 76 ? 0.532 2.104 -10.851 1.00 72.25 76 PHE A N 1
ATOM 575 C CA . PHE A 1 76 ? 1.000 1.237 -9.760 1.00 72.25 76 PHE A CA 1
ATOM 576 C C . PHE A 1 76 ? 0.886 -0.259 -10.096 1.00 72.25 76 PHE A C 1
ATOM 578 O O . PHE A 1 76 ? 1.839 -1.015 -9.905 1.00 72.25 76 PHE A O 1
ATOM 585 N N . LEU A 1 77 ? -0.257 -0.691 -10.637 1.00 76.19 77 LEU A N 1
ATOM 586 C CA . LEU A 1 77 ? -0.495 -2.085 -11.005 1.00 76.19 77 LEU A CA 1
ATOM 587 C C . LEU A 1 77 ? 0.343 -2.519 -12.214 1.00 76.19 77 LEU A C 1
ATOM 589 O O . LEU A 1 77 ? 0.929 -3.597 -12.171 1.00 76.19 77 LEU A O 1
ATOM 593 N N . LEU A 1 78 ? 0.427 -1.703 -13.269 1.00 70.69 78 LEU A N 1
ATOM 594 C CA . LEU A 1 78 ? 1.200 -2.006 -14.480 1.00 70.69 78 LEU A CA 1
ATOM 595 C C . LEU A 1 78 ? 2.690 -2.152 -14.161 1.00 70.69 78 LEU A C 1
ATOM 597 O O . LEU A 1 78 ? 3.341 -3.096 -14.596 1.00 70.69 78 LEU A O 1
ATOM 601 N N . THR A 1 79 ? 3.200 -1.248 -13.336 1.00 67.00 79 THR A N 1
ATOM 602 C CA . THR A 1 79 ? 4.616 -1.161 -12.995 1.00 67.00 79 THR A CA 1
ATOM 603 C C . THR A 1 79 ? 5.064 -2.307 -12.090 1.00 67.00 79 THR A C 1
ATOM 605 O O . THR A 1 79 ? 6.137 -2.880 -12.260 1.00 67.00 79 THR A O 1
ATOM 608 N N . ALA A 1 80 ? 4.214 -2.700 -11.145 1.00 64.94 80 ALA A N 1
ATOM 609 C CA . ALA A 1 80 ? 4.490 -3.840 -10.286 1.00 64.94 80 ALA A CA 1
ATOM 610 C C . ALA A 1 80 ? 4.306 -5.194 -11.014 1.00 64.94 80 ALA A C 1
ATOM 612 O O . ALA A 1 80 ? 4.943 -6.181 -10.645 1.00 64.94 80 ALA A O 1
ATOM 613 N N . VAL A 1 81 ? 3.501 -5.243 -12.086 1.00 61.59 81 VAL A N 1
ATOM 614 C CA . VAL A 1 81 ? 3.408 -6.385 -13.023 1.00 61.59 81 VAL A CA 1
ATOM 615 C C . VAL A 1 81 ? 4.631 -6.477 -13.945 1.00 61.59 81 VAL A C 1
ATOM 617 O O . VAL A 1 81 ? 5.052 -7.587 -14.284 1.00 61.59 81 VAL A O 1
ATOM 620 N N . ASP A 1 82 ? 5.226 -5.340 -14.316 1.00 59.69 82 ASP A N 1
ATOM 621 C CA . ASP A 1 82 ? 6.446 -5.262 -15.135 1.00 59.69 82 ASP A CA 1
ATOM 622 C C . ASP A 1 82 ? 7.720 -5.716 -14.389 1.00 59.69 82 ASP A C 1
ATOM 624 O O . ASP A 1 82 ? 8.763 -5.968 -14.992 1.00 59.69 82 ASP A O 1
ATOM 628 N N . GLY A 1 83 ? 7.601 -6.031 -13.090 1.00 54.00 83 GLY A N 1
ATOM 629 C CA . GLY A 1 83 ? 8.576 -6.796 -12.294 1.00 54.00 83 GLY A CA 1
ATOM 630 C C . GLY A 1 83 ? 8.938 -8.192 -12.847 1.00 54.00 83 GLY A C 1
ATOM 631 O O . GLY A 1 83 ? 9.673 -8.945 -12.208 1.00 54.00 83 GLY A O 1
ATOM 632 N N . ARG A 1 84 ? 8.469 -8.544 -14.054 1.00 48.09 84 ARG A N 1
ATOM 633 C CA . ARG A 1 84 ? 9.061 -9.576 -14.919 1.00 48.09 84 ARG A CA 1
ATOM 634 C C . ARG A 1 84 ? 10.464 -9.224 -15.427 1.00 48.09 84 ARG A C 1
ATOM 636 O O . ARG A 1 84 ? 11.126 -10.120 -15.956 1.00 48.09 84 ARG A O 1
ATOM 643 N N . MET A 1 85 ? 10.980 -8.017 -15.187 1.00 43.78 85 MET A N 1
ATOM 644 C CA . MET A 1 85 ? 12.431 -7.823 -15.094 1.00 43.78 85 MET A CA 1
ATOM 645 C C . MET A 1 85 ? 12.958 -8.520 -13.832 1.00 43.78 85 MET A C 1
ATOM 647 O O . MET A 1 85 ? 13.110 -7.930 -12.767 1.00 43.78 85 MET A O 1
ATOM 651 N N . ARG A 1 86 ? 13.181 -9.833 -13.980 1.00 45.19 86 ARG A N 1
ATOM 652 C CA . ARG A 1 86 ? 13.905 -10.721 -13.063 1.00 45.19 86 ARG A CA 1
ATOM 653 C C . ARG A 1 86 ? 14.999 -9.970 -12.296 1.00 45.19 86 ARG A C 1
ATOM 655 O O . ARG A 1 86 ? 15.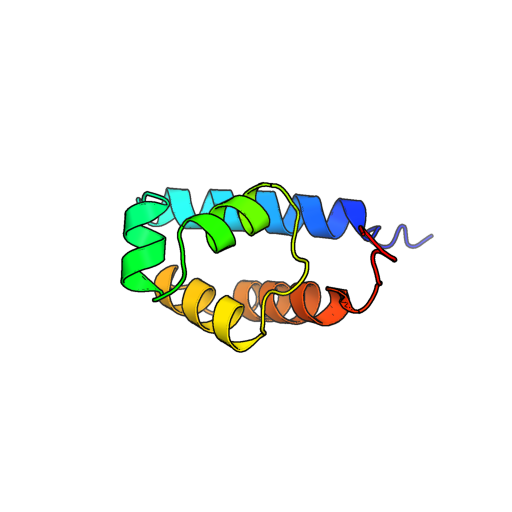965 -9.530 -12.908 1.00 45.19 86 ARG A O 1
ATOM 662 N N . HIS A 1 87 ? 14.939 -10.004 -10.967 1.00 36.84 87 HIS A N 1
ATOM 663 C CA . HIS A 1 87 ? 16.157 -10.228 -10.192 1.00 36.84 87 HIS A CA 1
ATOM 664 C C . HIS A 1 87 ? 16.446 -11.736 -10.231 1.00 36.84 87 HIS A C 1
ATOM 666 O O . HIS A 1 87 ? 15.646 -12.523 -9.712 1.00 36.84 87 HIS A O 1
ATOM 672 N N . PRO A 1 88 ? 17.527 -12.181 -10.891 1.00 32.22 88 PRO A N 1
ATOM 673 C CA . PRO A 1 88 ? 17.953 -13.566 -10.827 1.00 32.22 88 PRO A CA 1
ATOM 674 C C . PRO A 1 88 ? 18.478 -13.877 -9.413 1.00 32.22 88 PRO A C 1
ATOM 676 O O . PRO A 1 88 ? 19.311 -13.142 -8.901 1.00 32.22 88 PRO A O 1
ATOM 679 N N . HIS A 1 89 ? 17.975 -14.970 -8.825 1.00 33.12 89 HIS A N 1
ATOM 680 C CA . HIS A 1 89 ? 18.549 -15.773 -7.728 1.00 33.12 89 HIS A CA 1
ATOM 681 C C . HIS A 1 89 ? 19.051 -15.059 -6.452 1.00 33.12 89 HIS A C 1
ATOM 683 O O . HIS A 1 89 ? 20.108 -14.441 -6.432 1.00 33.12 89 HIS A O 1
ATOM 689 N N . GLN A 1 90 ? 18.384 -15.342 -5.328 1.00 33.41 90 GLN A N 1
ATOM 690 C CA . GLN A 1 90 ? 19.083 -15.568 -4.059 1.00 33.41 90 GLN A CA 1
ATOM 691 C C . GLN A 1 90 ? 18.660 -16.935 -3.505 1.00 33.41 90 GLN A C 1
ATOM 693 O O . GLN A 1 90 ? 17.512 -17.120 -3.096 1.00 33.41 90 GLN A O 1
ATOM 698 N N . THR A 1 91 ? 19.587 -17.890 -3.607 1.00 35.00 91 THR A N 1
ATOM 699 C CA . THR A 1 91 ? 19.711 -19.060 -2.727 1.00 35.00 91 THR A CA 1
ATOM 700 C C . THR A 1 91 ? 20.458 -18.627 -1.477 1.00 35.00 91 THR A C 1
ATOM 702 O O . THR A 1 91 ? 21.371 -17.785 -1.629 1.00 35.00 91 THR A O 1
#

Solvent-accessible surface area (backbone atoms only — not comparable to full-atom values): 5425 Å² total; per-residue (Å²): 134,86,83,68,79,46,77,65,57,49,37,51,49,50,26,53,50,52,53,49,47,35,56,75,66,70,46,51,64,63,56,46,16,64,67,31,76,46,55,52,67,58,53,51,32,40,67,68,55,49,61,83,87,65,48,73,68,58,53,48,32,44,35,59,58,59,62,55,78,57,71,69,41,54,52,52,53,53,56,59,63,56,58,75,66,67,81,82,82,86,130

Secondary structure (DSSP, 8-state):
---PPPHHHHHHHHHHHHHHHHHHTT--HHHHHHHHT--HHHHHHHHTT--TT--HHHHHHHHHHTT--SHHHHHHHHHHHGGGS------

Sequence (91 aa):
MEEGFSAQGVQEWIRAMFYGERRRAGLTQEQLAVSSGVSVRALRRLESGDHGGLTVATLRSLADALGLKSVERDVFLLTAVDGRMRHPHQT

pLDDT: mean 75.13, std 16.32, range [32.22, 93.69]

Radius of gyration: 13.12 Å; Cα contacts (8 Å, |Δi|>4): 62; chains: 1; bounding box: 29×31×37 Å

Foldseek 3Di:
DDPPQDLQNLLVVQLVVLVVLCVVVVHDLVRLCVQLVHDSVCVVCSNVSNLPPQDLSSLVSSCVSSVPDPDNSVSSSVSSVVCVVDPPDDD

Organism: NCBI:txid1892852

Nearest PDB structures (foldseek):
  3zkc-assembly1_B  TM=8.265E-01  e=8.014E-02  Bacillus subtilis subsp. subtilis str. 168
  1zz6-assembly1_A-2  TM=7.606E-01  e=2.845E-02  Streptomyces wedmorensis
  1zz7-assembly1_B-2  TM=7.600E-01  e=2.996E-02  Streptomyces wedmorensis
  2bno-assembly1_A-2  TM=7.489E-01  e=3.155E-02  Streptomyces wedmorensis
  1b0n-assembly1_A  TM=6.856E-01  e=3.155E-02  Bacillus subtilis

InterPro domains:
  IPR001387 Cro/C1-type, helix-turn-helix domain [PF01381] (22-69)
  IPR001387 Cro/C1-type, helix-turn-helix domain [PS50943] (22-73)
  IPR001387 Cro/C1-type, helix-turn-helix domain [SM00530] (17-73)
  IPR001387 Cro/C1-type, helix-turn-helix domain [cd00093] (12-68)
  IPR010982 Lambda repressor-like, DNA-binding domain superfamily [G3DSA:1.10.260.40] (6-89)
  IPR010982 Lambda repressor-like, DNA-binding domain superfamily [SSF47413] (10-69)

Mean predicted aligned error: 7.7 Å